Protein AF-A0A1Y2M3L3-F1 (afdb_monomer)

Structure (mmCIF, N/CA/C/O backbone):
data_AF-A0A1Y2M3L3-F1
#
_entry.id   AF-A0A1Y2M3L3-F1
#
loop_
_atom_site.group_PDB
_atom_site.id
_atom_site.type_symbol
_atom_site.label_atom_id
_atom_site.label_alt_id
_atom_site.label_comp_id
_atom_site.label_asym_id
_atom_site.label_entity_id
_atom_site.label_seq_id
_atom_site.pdbx_PDB_ins_code
_atom_site.Cartn_x
_atom_site.Cartn_y
_atom_site.Cartn_z
_atom_site.occupancy
_atom_site.B_iso_or_equiv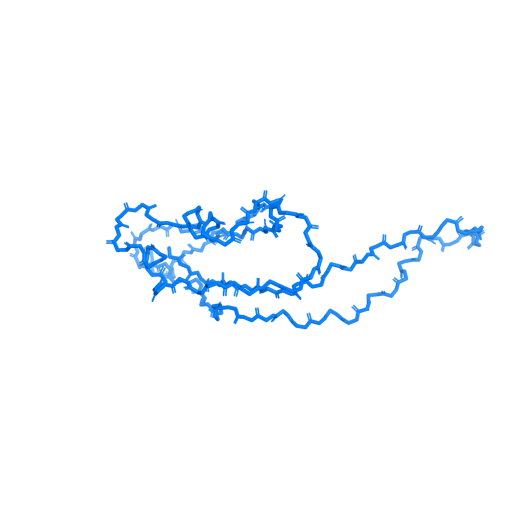
_atom_site.auth_seq_id
_atom_site.auth_comp_id
_atom_site.auth_asym_id
_atom_site.auth_atom_id
_atom_site.pdbx_PDB_model_num
ATOM 1 N N . MET A 1 1 ? -6.443 6.062 1.904 1.00 91.56 1 MET A N 1
ATOM 2 C CA . MET A 1 1 ? -5.242 6.819 2.306 1.00 91.56 1 MET A CA 1
ATOM 3 C C . MET A 1 1 ? -4.029 5.922 2.102 1.00 91.56 1 MET A C 1
ATOM 5 O O . MET A 1 1 ? -4.157 4.731 2.363 1.00 91.56 1 MET A O 1
ATOM 9 N N . CYS A 1 2 ? -2.905 6.464 1.637 1.00 96.38 2 CYS A N 1
ATOM 10 C CA . CYS A 1 2 ? -1.612 5.780 1.620 1.00 96.38 2 CYS A CA 1
ATOM 11 C C . CYS A 1 2 ? -0.984 5.809 3.025 1.00 96.38 2 CYS A C 1
ATOM 13 O O . CYS A 1 2 ? -0.749 6.884 3.587 1.00 96.38 2 CYS A O 1
ATOM 15 N N . HIS A 1 3 ? -0.743 4.630 3.602 1.00 97.31 3 HIS A N 1
ATOM 16 C CA . HIS A 1 3 ? -0.107 4.497 4.914 1.00 97.31 3 HIS A CA 1
ATOM 17 C C . HIS A 1 3 ? 1.402 4.295 4.817 1.00 97.31 3 HIS A C 1
ATOM 19 O O . HIS A 1 3 ? 2.114 4.830 5.658 1.00 97.31 3 HIS A O 1
ATOM 25 N N . TRP A 1 4 ? 1.875 3.564 3.813 1.00 97.44 4 TRP A N 1
ATOM 26 C CA . TRP A 1 4 ? 3.273 3.172 3.677 1.00 97.44 4 TRP A CA 1
ATOM 27 C C . TRP A 1 4 ? 3.527 2.663 2.259 1.00 97.44 4 TRP A C 1
ATOM 29 O O . TRP A 1 4 ? 2.651 1.999 1.697 1.00 97.44 4 TRP A O 1
ATOM 39 N N . ILE A 1 5 ? 4.691 2.985 1.701 1.00 97.12 5 ILE A N 1
ATOM 40 C CA . ILE A 1 5 ? 5.216 2.395 0.467 1.00 97.12 5 ILE A CA 1
ATOM 41 C C . ILE A 1 5 ? 6.703 2.167 0.695 1.00 97.12 5 ILE A C 1
ATOM 43 O O . ILE A 1 5 ? 7.423 3.127 0.966 1.00 97.12 5 ILE A O 1
ATOM 47 N N . ALA A 1 6 ? 7.136 0.922 0.540 1.00 94.88 6 ALA A N 1
ATOM 48 C CA . ALA A 1 6 ? 8.534 0.538 0.612 1.00 94.88 6 ALA A CA 1
ATOM 49 C C . ALA A 1 6 ? 8.938 -0.232 -0.649 1.00 94.88 6 ALA A C 1
ATOM 51 O O . ALA A 1 6 ? 8.111 -0.931 -1.244 1.00 94.88 6 ALA A O 1
ATOM 52 N N . THR A 1 7 ? 10.192 -0.072 -1.050 1.00 93.12 7 THR A N 1
ATOM 53 C CA . THR A 1 7 ? 10.829 -0.732 -2.192 1.00 93.12 7 THR A CA 1
ATOM 54 C C . THR A 1 7 ? 12.064 -1.505 -1.732 1.00 93.12 7 THR A C 1
ATOM 56 O O . THR A 1 7 ? 12.401 -1.497 -0.548 1.00 93.12 7 THR A O 1
ATOM 59 N N . ASP A 1 8 ? 12.685 -2.232 -2.659 1.00 88.19 8 ASP A N 1
ATOM 60 C CA . ASP A 1 8 ? 13.932 -2.973 -2.434 1.00 88.19 8 ASP A CA 1
ATOM 61 C C . ASP A 1 8 ? 13.817 -3.981 -1.276 1.00 88.19 8 ASP A C 1
ATOM 63 O O . ASP A 1 8 ? 14.741 -4.252 -0.510 1.00 88.19 8 ASP A O 1
ATOM 67 N N . VAL A 1 9 ? 12.620 -4.570 -1.166 1.00 85.44 9 VAL A N 1
ATOM 68 C CA . VAL A 1 9 ? 12.309 -5.621 -0.201 1.00 85.44 9 VAL A CA 1
ATOM 69 C C . VAL A 1 9 ? 13.026 -6.898 -0.632 1.00 85.44 9 VAL A C 1
ATOM 71 O O . VAL A 1 9 ? 12.657 -7.522 -1.628 1.00 85.44 9 VAL A O 1
ATOM 74 N N . SER A 1 10 ? 14.034 -7.304 0.139 1.00 75.00 10 SER A N 1
ATOM 75 C CA . SER A 1 10 ? 14.755 -8.551 -0.111 1.00 75.00 10 SER A CA 1
ATOM 76 C C . SER A 1 10 ? 13.843 -9.759 0.113 1.00 75.00 10 SER A C 1
ATOM 78 O O . SER A 1 10 ? 13.220 -9.916 1.168 1.00 75.00 10 SER A O 1
ATOM 80 N N . VAL A 1 11 ? 13.761 -10.631 -0.892 1.00 71.94 11 VAL A N 1
ATOM 81 C CA . VAL A 1 11 ? 13.093 -11.927 -0.777 1.00 71.94 11 VAL A CA 1
ATOM 82 C C . VAL A 1 11 ? 14.161 -12.937 -0.399 1.00 71.94 11 VAL A C 1
ATOM 84 O O . VAL A 1 11 ? 15.013 -13.260 -1.219 1.00 71.94 11 VAL A O 1
ATOM 87 N N . THR A 1 12 ? 14.126 -13.454 0.827 1.00 63.31 12 THR A N 1
ATOM 88 C CA . THR A 1 12 ? 15.061 -14.506 1.237 1.00 63.31 12 THR A CA 1
ATOM 89 C C . THR A 1 12 ? 14.769 -15.765 0.411 1.00 63.31 12 THR A C 1
ATOM 91 O O . THR A 1 12 ? 13.670 -16.325 0.536 1.00 63.31 12 THR A O 1
ATOM 94 N N . PRO A 1 13 ? 15.697 -16.250 -0.436 1.00 55.25 13 PRO A N 1
ATOM 95 C CA . PRO A 1 13 ? 15.496 -17.511 -1.124 1.00 55.25 13 PRO A CA 1
ATOM 96 C C . PRO A 1 13 ? 15.579 -18.627 -0.083 1.00 55.25 13 PRO A C 1
ATOM 98 O O . PRO A 1 13 ? 16.656 -18.984 0.392 1.00 55.25 13 PRO A O 1
ATOM 101 N N . ARG A 1 14 ? 14.430 -19.195 0.298 1.00 54.94 14 ARG A N 1
ATOM 102 C CA . ARG A 1 14 ? 14.409 -20.423 1.099 1.00 54.94 14 ARG A CA 1
ATOM 103 C C . ARG A 1 14 ? 14.937 -21.564 0.239 1.00 54.94 14 ARG A C 1
ATOM 105 O O . ARG A 1 14 ? 14.189 -22.197 -0.503 1.00 54.94 14 ARG A O 1
ATOM 112 N N . THR A 1 15 ? 16.239 -21.801 0.324 1.00 51.28 15 THR A N 1
ATOM 113 C CA . THR A 1 15 ? 16.892 -22.908 -0.369 1.00 51.28 15 THR A CA 1
ATOM 114 C C . THR A 1 15 ? 16.792 -24.142 0.519 1.00 51.28 15 THR A C 1
ATOM 116 O O . THR A 1 15 ? 17.467 -24.243 1.539 1.00 51.28 15 THR A O 1
ATOM 119 N N . PHE A 1 16 ? 15.925 -25.087 0.158 1.00 54.56 16 PHE A N 1
ATOM 120 C CA . PHE A 1 16 ? 15.883 -26.397 0.806 1.00 54.56 16 PHE A CA 1
ATOM 121 C C . PHE A 1 16 ? 16.924 -27.299 0.131 1.00 54.56 16 PHE A C 1
ATOM 123 O O . PHE A 1 16 ? 16.736 -27.717 -1.009 1.00 54.56 16 PHE A O 1
ATOM 130 N N . SER A 1 17 ? 18.042 -27.574 0.806 1.00 46.72 17 SER A N 1
ATOM 131 C CA . SER A 1 17 ? 19.064 -28.492 0.292 1.00 46.72 17 SER A CA 1
ATOM 132 C C . SER A 1 17 ? 18.711 -29.935 0.662 1.00 46.72 17 SER A C 1
ATOM 134 O O . SER A 1 17 ? 18.558 -30.256 1.838 1.00 46.72 17 SER A O 1
ATOM 136 N N . ILE A 1 18 ? 18.579 -30.809 -0.339 1.00 48.94 18 ILE A N 1
ATOM 137 C CA . ILE A 1 18 ? 18.251 -32.240 -0.178 1.00 48.94 18 ILE A CA 1
ATOM 138 C C . ILE A 1 18 ? 19.530 -33.102 -0.143 1.00 48.94 18 ILE A C 1
ATOM 140 O O . ILE A 1 18 ? 19.575 -34.195 -0.708 1.00 48.94 18 ILE A O 1
ATOM 144 N N . LEU A 1 19 ? 20.615 -32.600 0.454 1.00 50.09 19 LEU A N 1
ATOM 145 C CA . LEU A 1 19 ? 21.824 -33.410 0.647 1.00 50.09 19 LEU A CA 1
ATOM 146 C C . LEU A 1 19 ? 21.535 -34.590 1.603 1.00 50.09 19 LEU A C 1
ATOM 148 O O . LEU A 1 19 ? 20.607 -34.499 2.410 1.00 50.09 19 LEU A O 1
ATOM 152 N N . PRO A 1 20 ? 22.285 -35.710 1.516 1.00 47.03 20 PRO A N 1
ATOM 153 C CA . PRO A 1 20 ? 21.960 -36.940 2.235 1.00 47.03 20 PRO A CA 1
ATOM 154 C C . PRO A 1 20 ? 21.896 -36.701 3.750 1.00 47.03 20 PRO A C 1
ATOM 156 O O . PRO A 1 20 ? 22.877 -36.296 4.369 1.00 47.03 20 PRO A O 1
ATOM 159 N N . LEU A 1 21 ? 20.714 -36.942 4.316 1.00 48.47 21 LEU A N 1
ATOM 160 C CA . LEU A 1 21 ? 20.350 -36.769 5.723 1.00 48.47 21 LEU A CA 1
ATOM 161 C C . LEU A 1 21 ? 21.281 -37.536 6.684 1.00 48.47 21 LEU A C 1
ATOM 163 O O . LEU A 1 21 ? 21.368 -38.759 6.573 1.00 48.47 21 LEU A O 1
ATOM 167 N N . PRO A 1 22 ? 21.836 -36.898 7.730 1.00 47.12 22 PRO A N 1
ATOM 168 C CA . PRO A 1 22 ? 22.109 -37.572 8.990 1.00 47.12 22 PRO A CA 1
ATOM 169 C C . PRO A 1 22 ? 20.893 -37.411 9.916 1.00 47.12 22 PRO A C 1
ATOM 171 O O . PRO A 1 22 ? 20.832 -36.438 10.648 1.00 47.12 22 PRO A O 1
ATOM 174 N N . GLU A 1 23 ? 19.923 -38.333 9.841 1.00 55.47 23 GLU A N 1
ATOM 175 C CA . GLU A 1 23 ? 18.846 -38.704 10.806 1.00 55.47 23 GLU A CA 1
ATOM 176 C C . GLU A 1 23 ? 18.025 -37.616 11.569 1.00 55.47 23 GLU A C 1
ATOM 178 O O . GLU A 1 23 ? 17.009 -37.937 12.176 1.00 55.47 23 GLU A O 1
ATOM 183 N N . HIS A 1 24 ? 18.352 -36.325 11.512 1.00 50.50 24 HIS A N 1
ATOM 184 C CA . HIS A 1 24 ? 17.788 -35.287 12.374 1.00 50.50 24 HIS A CA 1
ATOM 185 C C . HIS A 1 24 ? 17.469 -34.012 11.585 1.00 50.50 24 HIS A C 1
ATOM 187 O O . HIS A 1 24 ? 18.227 -33.048 11.591 1.00 50.50 24 HIS A O 1
ATOM 193 N N . GLY A 1 25 ? 16.285 -34.008 10.969 1.00 52.94 25 GLY A N 1
ATOM 194 C CA . GLY A 1 25 ? 15.521 -32.791 10.683 1.00 52.94 25 GLY A CA 1
ATOM 195 C C . GLY A 1 25 ? 15.975 -31.930 9.498 1.00 52.94 25 GLY A C 1
ATOM 196 O O . GLY A 1 25 ? 17.136 -31.882 9.107 1.00 52.94 25 GLY A O 1
ATOM 197 N N . LEU A 1 26 ? 15.002 -31.219 8.924 1.00 50.56 26 LEU A N 1
ATOM 198 C CA . LEU A 1 26 ? 15.237 -30.135 7.973 1.00 50.56 26 LEU A CA 1
ATOM 199 C C . LEU A 1 26 ? 15.997 -29.012 8.691 1.00 50.56 26 LEU A C 1
ATOM 201 O O . LEU A 1 26 ? 15.470 -28.421 9.633 1.00 50.56 26 LEU A O 1
ATOM 205 N N . VAL A 1 27 ? 17.216 -28.712 8.251 1.00 51.09 27 VAL A N 1
ATOM 206 C CA . VAL A 1 27 ? 17.980 -27.560 8.746 1.00 51.09 27 VAL A CA 1
ATOM 207 C C . VAL A 1 27 ? 17.640 -26.362 7.858 1.00 51.09 27 VAL A C 1
ATOM 209 O O . VAL A 1 27 ? 18.049 -26.326 6.698 1.00 51.09 27 VAL A O 1
ATOM 212 N N . GLU A 1 28 ? 16.879 -25.388 8.375 1.00 54.28 28 GLU A N 1
ATOM 213 C CA . GLU A 1 28 ? 16.783 -24.063 7.743 1.00 54.28 28 GLU A CA 1
ATOM 214 C C . GLU A 1 28 ? 18.188 -23.440 7.758 1.00 54.28 28 GLU A C 1
ATOM 216 O O . GLU A 1 28 ? 18.708 -23.070 8.812 1.00 54.28 28 GLU A O 1
ATOM 221 N N . GLN A 1 29 ? 18.843 -23.372 6.597 1.00 49.34 29 GLN A N 1
ATOM 222 C CA . GLN A 1 29 ? 20.102 -22.647 6.473 1.00 49.34 29 GLN A CA 1
ATOM 223 C C . GLN A 1 29 ? 19.814 -21.144 6.462 1.00 49.34 29 GLN A C 1
ATOM 225 O O . GLN A 1 29 ? 19.184 -20.648 5.536 1.00 49.34 29 GLN A O 1
ATOM 230 N N . GLY A 1 30 ? 20.276 -20.474 7.524 1.00 48.84 30 GLY A N 1
ATOM 231 C CA . GLY A 1 30 ? 20.645 -19.057 7.600 1.00 48.84 30 GLY A CA 1
ATOM 232 C C . GLY A 1 30 ? 19.715 -18.054 6.920 1.00 48.84 30 GLY A C 1
ATOM 233 O O . GLY A 1 30 ? 19.806 -17.827 5.719 1.00 48.84 30 GLY A O 1
ATOM 234 N N . VAL A 1 31 ? 18.902 -17.364 7.720 1.00 52.41 31 VAL A N 1
ATOM 235 C CA . VAL A 1 31 ? 18.317 -16.073 7.341 1.00 52.41 31 VAL A CA 1
ATOM 236 C C . VAL A 1 31 ? 19.479 -15.102 7.120 1.00 52.41 31 VAL A C 1
ATOM 238 O O . VAL A 1 31 ? 20.095 -14.665 8.091 1.00 52.41 31 VAL A O 1
ATOM 241 N N . GLU A 1 32 ? 19.824 -14.805 5.865 1.00 54.25 32 GLU A N 1
ATOM 242 C CA . GLU A 1 32 ? 20.663 -13.640 5.571 1.00 54.25 32 GLU A CA 1
ATOM 243 C C . GLU A 1 32 ? 19.963 -12.400 6.137 1.00 54.25 32 GLU A C 1
ATOM 245 O O . GLU A 1 32 ? 18.737 -12.288 6.032 1.00 54.25 32 GLU A O 1
ATOM 250 N N . GLU A 1 33 ? 20.719 -11.515 6.799 1.00 55.94 33 GLU A N 1
ATOM 251 C CA . GLU A 1 33 ? 20.168 -10.287 7.371 1.00 55.94 33 GLU A CA 1
ATOM 252 C C . GLU A 1 33 ? 19.366 -9.555 6.296 1.00 55.94 33 GLU A C 1
ATOM 254 O O . GLU A 1 33 ? 19.905 -9.131 5.274 1.00 55.94 33 GLU A O 1
ATOM 259 N N . ALA A 1 34 ? 18.052 -9.459 6.509 1.00 57.44 34 ALA A N 1
ATOM 260 C CA . ALA A 1 34 ? 17.180 -8.747 5.599 1.00 57.44 34 ALA A CA 1
ATOM 261 C C . ALA A 1 34 ? 17.654 -7.292 5.548 1.00 57.44 34 ALA A C 1
ATOM 263 O O . ALA A 1 34 ? 17.621 -6.592 6.563 1.00 57.44 34 ALA A O 1
ATOM 264 N N . SER A 1 35 ? 18.109 -6.843 4.378 1.00 67.50 35 SER A N 1
ATOM 265 C CA . SER A 1 35 ? 18.343 -5.425 4.142 1.00 67.50 35 SER A CA 1
ATOM 266 C C . SER A 1 35 ? 17.058 -4.666 4.467 1.00 67.50 35 SER A C 1
ATOM 268 O O . SER A 1 35 ? 15.959 -5.096 4.098 1.00 67.50 35 SER A O 1
ATOM 270 N N . ASN A 1 36 ? 17.185 -3.557 5.198 1.00 80.12 36 ASN A N 1
ATOM 271 C CA . ASN A 1 36 ? 16.034 -2.701 5.459 1.00 80.12 36 ASN A CA 1
ATOM 272 C C . ASN A 1 36 ? 15.499 -2.190 4.116 1.00 80.12 36 ASN A C 1
ATOM 274 O O . ASN A 1 36 ? 16.303 -1.763 3.288 1.00 80.12 36 ASN A O 1
ATOM 278 N N . PRO A 1 37 ? 14.180 -2.252 3.885 1.00 87.31 37 PRO A N 1
ATOM 279 C CA . PRO A 1 37 ? 13.609 -1.743 2.655 1.00 87.31 37 PRO A CA 1
ATOM 280 C C . PRO A 1 37 ?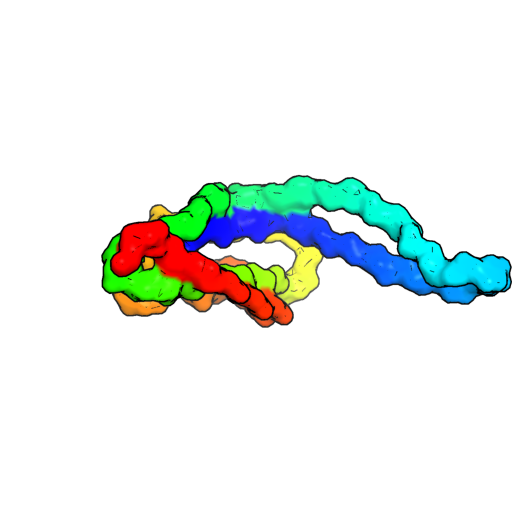 13.640 -0.212 2.647 1.00 87.31 37 PRO A C 1
ATOM 282 O O . PRO A 1 37 ? 13.568 0.426 3.703 1.00 87.31 37 PRO A O 1
ATOM 285 N N 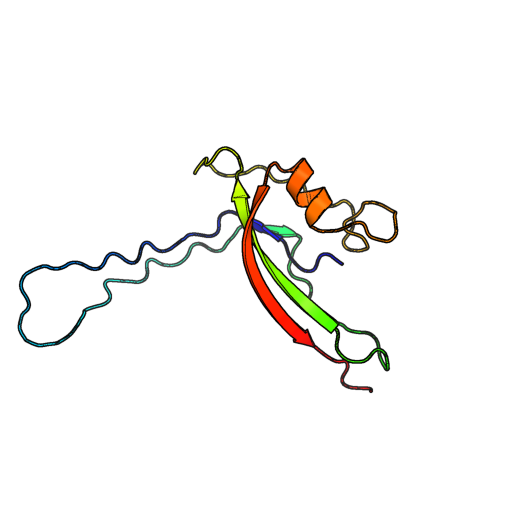. ASP A 1 38 ? 13.698 0.367 1.453 1.00 91.38 38 ASP A N 1
ATOM 286 C CA . ASP A 1 38 ? 13.733 1.814 1.270 1.00 91.38 38 ASP A CA 1
ATOM 287 C C . ASP A 1 38 ? 12.315 2.392 1.224 1.00 91.38 38 ASP A C 1
ATOM 289 O O . ASP A 1 38 ? 11.454 1.951 0.457 1.00 91.38 38 ASP A O 1
ATOM 293 N N . ASP A 1 39 ? 12.055 3.410 2.043 1.00 94.44 39 ASP A N 1
ATOM 294 C CA . ASP A 1 39 ? 10.746 4.053 2.113 1.00 94.44 39 ASP A CA 1
ATOM 295 C C . ASP A 1 39 ? 10.558 5.068 0.972 1.00 94.44 39 ASP A C 1
ATOM 297 O O . ASP A 1 39 ? 11.155 6.143 0.955 1.00 94.44 39 ASP A O 1
ATOM 301 N N . VAL A 1 40 ? 9.624 4.781 0.060 1.00 95.75 40 VAL A N 1
ATOM 302 C CA . VAL A 1 40 ? 9.092 5.770 -0.900 1.00 95.75 40 VAL A CA 1
ATOM 303 C C . VAL A 1 40 ? 8.085 6.689 -0.201 1.00 95.75 40 VAL A C 1
ATOM 305 O O . VAL A 1 40 ? 7.975 7.878 -0.501 1.00 95.75 40 VAL A O 1
ATOM 308 N N . VAL A 1 41 ? 7.324 6.132 0.745 1.00 96.56 41 VAL A N 1
ATOM 309 C CA . VAL A 1 41 ? 6.433 6.870 1.642 1.00 96.56 41 VAL A CA 1
ATOM 310 C C . VAL A 1 41 ? 6.560 6.277 3.036 1.00 96.56 41 VAL A C 1
ATOM 312 O O . VAL A 1 41 ? 6.088 5.165 3.264 1.00 96.56 41 VAL A O 1
ATOM 315 N N . GLU A 1 42 ? 7.094 7.062 3.972 1.00 96.50 42 GLU A N 1
ATOM 316 C CA . GLU A 1 42 ? 7.294 6.663 5.371 1.00 96.50 42 GLU A CA 1
ATOM 317 C C . GLU A 1 42 ? 6.017 6.091 6.009 1.00 96.50 42 GLU A C 1
ATOM 319 O O . GLU A 1 42 ? 4.892 6.564 5.759 1.00 96.50 42 GLU A O 1
ATOM 324 N N . TYR A 1 43 ? 6.179 5.085 6.866 1.00 96.50 43 TYR A N 1
ATOM 325 C CA . TYR A 1 43 ? 5.065 4.450 7.557 1.00 96.50 43 TYR A CA 1
ATOM 326 C C . TYR A 1 43 ? 4.289 5.431 8.449 1.00 96.50 43 TYR A C 1
ATOM 328 O O . TYR A 1 43 ? 4.815 6.066 9.360 1.00 96.50 43 TYR A O 1
ATOM 336 N N . LYS A 1 44 ? 2.973 5.495 8.234 1.00 96.88 44 LYS A N 1
ATOM 337 C CA . LYS A 1 44 ? 2.025 6.202 9.096 1.00 96.88 44 LYS A CA 1
ATOM 338 C C . LYS A 1 44 ? 1.114 5.194 9.801 1.00 96.88 44 LYS A C 1
ATOM 340 O O . LYS A 1 44 ? 0.359 4.494 9.117 1.00 96.88 44 LYS A O 1
ATOM 345 N N . PRO A 1 45 ? 1.083 5.159 11.145 1.00 95.56 45 PRO A N 1
ATOM 346 C CA . PRO A 1 45 ? 0.320 4.160 11.881 1.00 95.56 45 PRO A CA 1
ATOM 347 C C . PRO A 1 45 ? -1.202 4.279 11.671 1.00 95.56 45 PRO A C 1
ATOM 349 O O . PRO A 1 45 ? -1.714 5.360 11.350 1.00 95.56 45 PRO A O 1
ATOM 352 N N . PRO A 1 46 ? -1.954 3.182 11.890 1.00 96.06 46 PRO A N 1
ATOM 353 C CA . PRO A 1 46 ? -3.408 3.189 11.918 1.00 96.06 46 PRO A CA 1
ATOM 354 C C . PRO A 1 46 ? -3.991 4.249 12.852 1.00 96.06 46 PRO A C 1
ATOM 356 O O . PRO A 1 46 ? -3.696 4.285 14.044 1.00 96.06 46 PRO A O 1
ATOM 359 N N . GLY A 1 47 ? -4.884 5.079 12.316 1.00 94.62 47 GLY A N 1
ATOM 360 C CA . GLY A 1 47 ? -5.536 6.165 13.049 1.00 94.62 47 GLY A CA 1
ATOM 361 C C . GLY A 1 47 ? -6.996 6.336 12.641 1.00 94.62 47 GLY A C 1
ATOM 362 O O . GLY A 1 47 ? -7.357 7.404 12.150 1.00 94.62 47 GLY A O 1
ATOM 363 N N . PRO A 1 48 ? -7.846 5.297 12.779 1.00 95.19 48 PRO A N 1
ATOM 364 C CA . PRO A 1 48 ? -9.255 5.414 12.420 1.00 95.19 48 PRO A CA 1
ATOM 365 C C . PRO A 1 48 ? -9.942 6.491 13.287 1.00 95.19 48 PRO A C 1
ATOM 367 O O . PRO A 1 48 ? -9.678 6.552 14.497 1.00 95.19 48 PRO A O 1
ATOM 370 N N . PRO A 1 49 ? -10.826 7.332 12.721 1.00 93.94 49 PRO A N 1
ATOM 371 C CA . PRO A 1 49 ? -11.550 8.335 13.498 1.00 93.94 49 PRO A CA 1
ATOM 372 C C . PRO A 1 49 ? -12.476 7.718 14.573 1.00 93.94 49 PRO A C 1
ATOM 374 O O . PRO A 1 49 ? -12.858 6.548 14.488 1.00 93.94 49 PRO A O 1
ATOM 377 N N . PRO A 1 50 ? -12.848 8.470 15.626 1.00 95.75 50 PRO A N 1
ATOM 378 C CA . PRO A 1 50 ? -13.826 8.008 16.611 1.00 95.75 50 PRO A CA 1
ATOM 379 C C . PRO A 1 50 ? -15.190 7.719 15.972 1.00 95.75 50 PRO A C 1
ATOM 381 O O . PRO A 1 50 ? -15.602 8.420 15.051 1.00 95.75 50 PRO A O 1
ATOM 384 N N . LYS A 1 51 ? -15.913 6.722 16.497 1.00 94.50 51 LYS A N 1
ATOM 385 C CA . LYS A 1 51 ? -17.285 6.361 16.078 1.00 94.50 51 LYS A CA 1
ATOM 386 C C . LYS A 1 51 ? -17.466 5.977 14.595 1.00 94.50 51 LYS A C 1
ATOM 388 O O . LYS A 1 51 ? -18.594 5.915 14.123 1.00 94.50 51 LYS A O 1
ATOM 393 N N . THR A 1 52 ? -16.394 5.663 13.861 1.00 94.88 52 THR A N 1
ATOM 394 C CA . THR A 1 52 ? -16.475 5.174 12.465 1.00 94.88 52 THR A CA 1
ATOM 395 C C . THR A 1 52 ? -16.385 3.651 12.332 1.00 94.88 52 THR A C 1
ATOM 397 O O . THR A 1 52 ? -16.394 3.119 11.224 1.00 94.88 52 THR A O 1
ATOM 400 N N . GLY A 1 53 ? -16.299 2.917 13.447 1.00 95.06 53 GLY A N 1
ATOM 401 C CA . GLY A 1 53 ? -16.135 1.466 13.426 1.00 95.06 53 GLY A CA 1
ATOM 402 C C . GLY A 1 53 ? -14.715 1.015 13.065 1.00 95.06 53 GLY A C 1
ATOM 403 O O . GLY A 1 53 ? -13.725 1.691 13.354 1.00 95.06 53 GLY A O 1
ATOM 404 N N . LYS A 1 54 ? -14.608 -0.191 12.496 1.00 96.06 54 LYS A N 1
ATOM 405 C CA . LYS A 1 54 ? -13.329 -0.795 12.096 1.00 96.06 54 LYS A CA 1
ATOM 406 C C . LYS A 1 54 ? -12.924 -0.303 10.706 1.00 96.06 54 LYS A C 1
ATOM 408 O O . LYS A 1 54 ? -13.724 -0.340 9.779 1.00 96.06 54 LYS A O 1
ATOM 413 N N . HIS A 1 55 ? -11.663 0.080 10.549 1.00 96.56 55 HIS A N 1
ATOM 414 C CA . HIS A 1 55 ? -11.058 0.407 9.260 1.00 96.56 55 HIS A CA 1
ATOM 415 C C . HIS A 1 55 ? -10.122 -0.726 8.831 1.00 96.56 55 HIS A C 1
ATOM 417 O O . HIS A 1 55 ? -9.435 -1.309 9.672 1.00 96.56 55 HIS A O 1
ATOM 423 N N . ARG A 1 56 ? -10.104 -1.033 7.530 1.00 97.12 56 ARG A N 1
ATOM 424 C CA . ARG A 1 56 ? -9.202 -2.027 6.929 1.00 97.12 56 ARG A CA 1
ATOM 425 C C . ARG A 1 56 ? -7.884 -1.364 6.546 1.00 97.12 56 ARG A C 1
ATOM 427 O O . ARG A 1 56 ? -7.900 -0.335 5.877 1.00 97.12 56 ARG A O 1
ATOM 434 N N . TYR A 1 57 ? -6.781 -1.990 6.925 1.00 97.19 57 TYR A N 1
ATOM 435 C CA . TYR A 1 57 ? -5.424 -1.625 6.539 1.00 97.19 57 TYR A CA 1
ATOM 436 C C . TYR A 1 57 ? -4.891 -2.757 5.680 1.00 97.19 57 TYR A C 1
ATOM 438 O O . TYR A 1 57 ? -4.681 -3.859 6.180 1.00 97.19 57 TYR A O 1
ATOM 446 N N . VAL A 1 58 ? -4.798 -2.501 4.379 1.00 97.50 58 VAL A N 1
ATOM 447 C CA . VAL A 1 58 ? -4.487 -3.513 3.370 1.00 97.50 58 VAL A CA 1
ATOM 448 C C . VAL A 1 58 ? -3.004 -3.424 3.035 1.00 97.50 58 VAL A C 1
ATOM 450 O O . VAL A 1 58 ? -2.516 -2.348 2.700 1.00 97.50 58 VAL A O 1
ATOM 453 N N . PHE A 1 59 ? -2.322 -4.557 3.119 1.00 97.00 59 PHE A N 1
ATOM 454 C CA . PHE A 1 59 ? -0.966 -4.761 2.634 1.00 97.00 59 PHE A CA 1
ATOM 455 C C . PHE A 1 59 ? -1.052 -5.374 1.241 1.00 97.00 59 PHE A C 1
ATOM 457 O O . PHE A 1 59 ? -1.750 -6.370 1.045 1.00 97.00 59 PHE A O 1
ATOM 464 N N . LEU A 1 60 ? -0.367 -4.766 0.281 1.00 97.25 60 LEU A N 1
ATOM 465 C CA . LEU A 1 60 ? -0.286 -5.234 -1.097 1.00 97.25 60 LEU A CA 1
ATOM 466 C C . LEU A 1 60 ? 1.186 -5.384 -1.450 1.00 97.25 60 LEU A C 1
ATOM 468 O O . LEU A 1 60 ? 1.976 -4.490 -1.156 1.00 97.25 60 LEU A O 1
ATOM 472 N N . VAL A 1 61 ? 1.529 -6.503 -2.076 1.00 96.00 61 VAL A N 1
ATOM 473 C CA . VAL A 1 61 ? 2.862 -6.735 -2.633 1.00 96.00 61 VAL A CA 1
ATOM 474 C C . VAL A 1 61 ? 2.751 -6.625 -4.140 1.00 96.00 61 VAL A C 1
ATOM 476 O O . VAL A 1 61 ? 1.823 -7.181 -4.735 1.00 96.00 61 VAL A O 1
ATOM 479 N N . PHE A 1 62 ? 3.692 -5.913 -4.743 1.00 95.88 62 PHE A N 1
ATOM 480 C CA . PHE A 1 62 ? 3.752 -5.685 -6.177 1.00 95.88 62 PHE A CA 1
ATOM 481 C C . PHE A 1 62 ? 5.038 -6.261 -6.755 1.00 95.88 62 PHE A C 1
ATOM 483 O O . PHE A 1 62 ? 6.070 -6.264 -6.092 1.00 95.88 62 PHE A O 1
ATOM 490 N N . ALA A 1 63 ? 4.961 -6.711 -8.002 1.00 94.50 63 ALA A N 1
ATOM 491 C CA . ALA A 1 63 ? 6.116 -6.985 -8.840 1.00 94.50 63 ALA A CA 1
ATOM 492 C C . ALA A 1 63 ? 6.108 -6.026 -10.042 1.00 94.50 63 ALA A C 1
ATOM 494 O O . ALA A 1 63 ? 5.022 -5.623 -10.487 1.00 94.50 63 ALA A O 1
ATOM 495 N N . PRO A 1 64 ? 7.277 -5.654 -10.585 1.00 94.94 64 PRO A N 1
ATOM 496 C CA . PRO A 1 64 ? 7.332 -4.876 -11.813 1.00 94.94 64 PRO A CA 1
ATOM 497 C C . PRO A 1 64 ? 6.741 -5.668 -12.983 1.00 94.94 64 PRO A C 1
ATOM 499 O O . PRO A 1 64 ? 7.008 -6.856 -13.164 1.00 94.94 64 PRO A O 1
ATOM 502 N N . ARG A 1 65 ? 5.923 -5.004 -13.803 1.00 94.75 65 ARG A N 1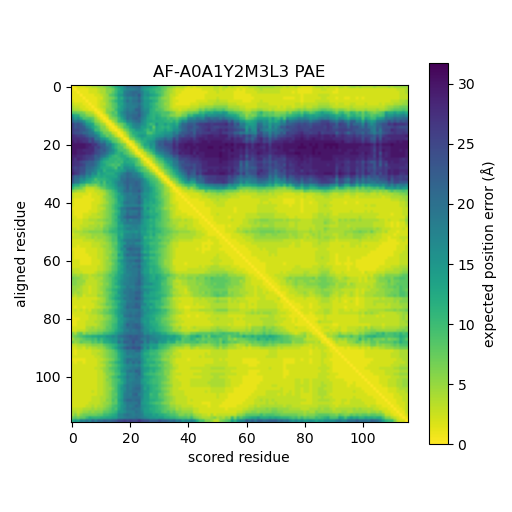
ATOM 503 C CA . ARG A 1 65 ? 5.197 -5.613 -14.930 1.00 94.75 65 ARG A CA 1
ATOM 504 C C . ARG A 1 65 ? 6.126 -6.228 -15.971 1.00 94.75 65 ARG A C 1
ATOM 506 O O . ARG A 1 65 ? 5.758 -7.216 -16.598 1.00 94.75 65 ARG A O 1
ATOM 513 N N . ASN A 1 66 ? 7.305 -5.641 -16.158 1.00 93.12 66 ASN A N 1
ATOM 514 C CA . ASN A 1 66 ? 8.328 -6.128 -17.083 1.00 93.12 66 ASN A CA 1
ATOM 515 C C . ASN A 1 66 ? 9.167 -7.289 -16.509 1.00 93.12 66 ASN A C 1
ATOM 517 O O . ASN A 1 66 ? 10.023 -7.812 -17.216 1.00 93.12 66 ASN A O 1
ATOM 521 N N . GLY A 1 67 ? 8.931 -7.696 -15.255 1.00 90.12 67 GLY A N 1
ATOM 522 C CA . GLY A 1 67 ? 9.646 -8.791 -14.599 1.00 90.12 67 GLY A CA 1
ATOM 523 C C . GLY A 1 67 ? 11.105 -8.489 -14.246 1.00 90.12 67 GLY A C 1
ATOM 524 O O . GLY A 1 67 ? 11.845 -9.427 -13.964 1.00 90.12 67 GLY A O 1
ATOM 525 N N . THR A 1 68 ? 11.532 -7.221 -14.278 1.00 89.50 68 THR A N 1
ATOM 526 C CA . THR A 1 68 ? 12.902 -6.845 -13.905 1.00 89.50 68 THR A CA 1
ATOM 527 C C . THR A 1 68 ? 13.205 -7.162 -12.440 1.00 89.50 68 THR A C 1
ATOM 529 O O . THR A 1 68 ? 12.322 -7.112 -11.582 1.00 89.50 68 THR A O 1
ATOM 532 N N . THR A 1 69 ? 14.471 -7.457 -12.160 1.00 85.56 69 THR A N 1
ATOM 533 C CA . THR A 1 69 ? 15.024 -7.590 -10.803 1.00 85.56 69 THR A CA 1
ATOM 534 C C . THR A 1 69 ? 15.874 -6.387 -10.400 1.00 85.56 69 THR A C 1
ATOM 536 O O . THR A 1 69 ? 16.384 -6.353 -9.286 1.00 85.56 69 THR A O 1
ATOM 539 N N . GLU A 1 70 ? 16.056 -5.425 -11.306 1.00 86.94 70 GLU A N 1
ATOM 540 C CA . GLU A 1 70 ? 16.760 -4.173 -11.027 1.00 86.94 70 GLU A CA 1
ATOM 541 C C . GLU A 1 70 ? 15.933 -3.273 -10.100 1.00 86.94 70 GLU A C 1
ATOM 543 O O . GLU A 1 70 ? 14.698 -3.325 -10.103 1.00 86.94 70 GLU A O 1
ATOM 548 N N . ALA A 1 71 ? 16.620 -2.414 -9.344 1.00 86.38 71 ALA A N 1
ATOM 549 C CA . ALA A 1 71 ? 15.980 -1.455 -8.448 1.00 86.38 71 ALA A CA 1
ATOM 550 C C . ALA A 1 71 ? 15.009 -0.534 -9.211 1.00 86.38 71 ALA A C 1
ATOM 552 O O . ALA A 1 71 ? 15.304 -0.044 -10.307 1.00 86.38 71 ALA A O 1
ATOM 553 N N . LEU A 1 72 ? 13.834 -0.291 -8.625 1.00 88.62 72 LEU A N 1
ATOM 554 C CA . LEU A 1 72 ? 12.771 0.496 -9.249 1.00 88.62 72 LEU A CA 1
ATOM 555 C C . LEU A 1 72 ? 12.797 1.948 -8.766 1.00 88.62 72 LEU A C 1
ATOM 557 O O . LEU A 1 72 ? 12.754 2.229 -7.571 1.00 88.62 72 LEU A O 1
ATOM 561 N N . HIS A 1 73 ? 12.749 2.894 -9.702 1.00 90.19 73 HIS A N 1
ATOM 562 C CA . HIS A 1 73 ? 12.607 4.319 -9.392 1.00 90.19 73 HIS A CA 1
ATOM 563 C C . HIS A 1 73 ? 11.130 4.718 -9.306 1.00 90.19 73 HIS A C 1
ATOM 565 O O . HIS A 1 73 ? 10.573 5.325 -10.222 1.00 90.19 73 HIS A O 1
ATOM 571 N N . LEU A 1 74 ? 10.483 4.340 -8.204 1.00 94.50 74 LEU A N 1
ATOM 572 C CA . LEU A 1 74 ? 9.058 4.583 -7.992 1.00 94.50 74 LEU A CA 1
ATOM 573 C C . LEU A 1 74 ? 8.764 6.053 -7.668 1.00 94.50 74 LEU A C 1
ATOM 575 O O . LEU A 1 74 ? 9.460 6.705 -6.891 1.00 94.50 74 LEU A O 1
ATOM 579 N N . SER A 1 75 ? 7.662 6.560 -8.212 1.00 94.62 75 SER A N 1
ATOM 580 C CA . SER A 1 75 ? 7.122 7.871 -7.855 1.00 94.62 75 SER A CA 1
ATOM 581 C C . SER A 1 75 ? 6.325 7.805 -6.552 1.00 94.62 75 SER A C 1
ATOM 583 O O . SER A 1 75 ? 5.497 6.914 -6.351 1.00 94.62 75 SER A O 1
ATOM 585 N N . ALA A 1 76 ? 6.510 8.783 -5.666 1.00 95.06 76 ALA A N 1
ATOM 586 C CA . ALA A 1 76 ? 5.634 8.941 -4.511 1.00 95.06 76 ALA A CA 1
ATOM 587 C C . ALA A 1 76 ? 4.285 9.564 -4.932 1.00 95.06 76 ALA A C 1
ATOM 589 O O . ALA A 1 76 ? 4.256 10.477 -5.765 1.00 95.06 76 ALA A O 1
ATOM 590 N N . PRO A 1 77 ? 3.148 9.129 -4.356 1.00 95.12 77 PRO A N 1
ATOM 591 C CA . PRO A 1 77 ? 1.884 9.836 -4.526 1.00 95.12 77 PRO A CA 1
ATOM 592 C C . PRO A 1 77 ? 1.993 11.261 -3.966 1.00 95.12 77 PRO A C 1
ATOM 594 O O . PRO A 1 77 ? 2.612 11.480 -2.926 1.00 95.12 77 PRO A O 1
ATOM 597 N N . LYS A 1 78 ? 1.340 12.231 -4.621 1.00 92.50 78 LYS A N 1
ATOM 598 C CA . LYS A 1 78 ? 1.406 13.658 -4.232 1.00 92.50 78 LYS A CA 1
ATOM 599 C C . LYS A 1 78 ? 0.921 13.926 -2.804 1.00 92.50 78 LYS A C 1
ATOM 601 O O . LYS A 1 78 ? 1.377 14.866 -2.166 1.00 92.50 78 LYS A O 1
ATOM 606 N N . ASP A 1 79 ? -0.026 13.120 -2.328 1.00 93.69 79 ASP A N 1
ATOM 607 C CA . ASP A 1 79 ? -0.541 13.159 -0.962 1.00 93.69 79 ASP A CA 1
ATOM 608 C C . ASP A 1 79 ? -1.012 11.755 -0.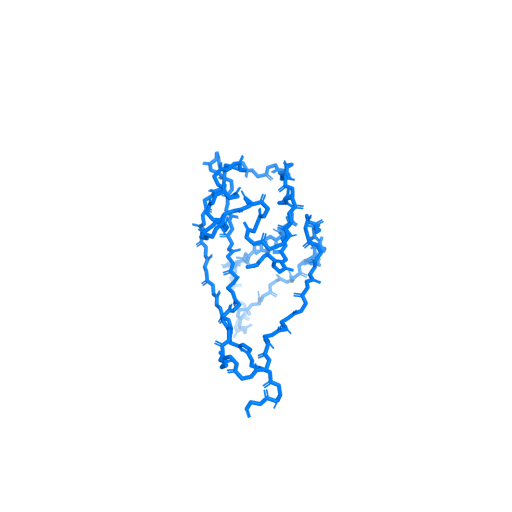542 1.00 93.69 79 ASP A C 1
ATOM 610 O O . ASP A 1 79 ? -1.345 10.895 -1.361 1.00 93.69 79 ASP A O 1
ATOM 614 N N . ARG A 1 80 ? -1.080 11.510 0.764 1.00 94.38 80 ARG A N 1
ATOM 615 C CA . ARG A 1 80 ? -1.614 10.277 1.341 1.00 94.38 80 ARG A CA 1
ATOM 616 C C . ARG A 1 80 ? -3.120 10.181 1.151 1.00 94.38 80 ARG A C 1
ATOM 618 O O . ARG A 1 80 ? -3.650 9.081 0.955 1.00 94.38 80 ARG A O 1
ATOM 625 N N . GLN A 1 81 ? -3.840 11.295 1.254 1.00 93.19 81 GLN A N 1
ATOM 626 C CA . GLN A 1 81 ? -5.284 11.296 1.062 1.00 93.19 81 GLN A CA 1
ATOM 627 C C . GLN A 1 81 ? -5.601 11.089 -0.424 1.00 93.19 81 GLN A C 1
ATOM 629 O O . GLN A 1 81 ? -5.001 11.713 -1.291 1.00 93.19 81 GLN A O 1
ATOM 634 N N . HIS A 1 82 ? -6.498 10.141 -0.721 1.00 93.75 82 HIS A N 1
ATOM 635 C CA . HIS A 1 82 ? -6.836 9.744 -2.100 1.00 93.75 82 HIS A CA 1
ATOM 636 C C . HIS A 1 82 ? -5.621 9.428 -2.999 1.00 93.75 82 HIS A C 1
ATOM 638 O O . HIS A 1 82 ? -5.717 9.535 -4.218 1.00 93.75 82 HIS A O 1
ATOM 644 N N . TRP A 1 83 ? -4.475 9.061 -2.404 1.00 94.94 83 TRP A N 1
ATOM 645 C CA . TRP A 1 83 ? -3.222 8.810 -3.130 1.00 94.94 83 TRP A CA 1
ATOM 646 C C . TRP A 1 83 ? -2.777 9.990 -4.021 1.00 94.94 83 TRP A C 1
ATOM 648 O O . TRP A 1 83 ? -2.093 9.800 -5.021 1.00 94.94 83 TRP A O 1
ATOM 658 N N . GLY A 1 84 ? -3.170 11.224 -3.675 1.00 91.88 84 GLY A N 1
ATOM 659 C CA . GLY A 1 84 ? -2.769 12.431 -4.401 1.00 91.88 84 GLY A CA 1
ATOM 660 C C . GLY A 1 84 ? -3.488 12.656 -5.736 1.00 91.88 84 GLY A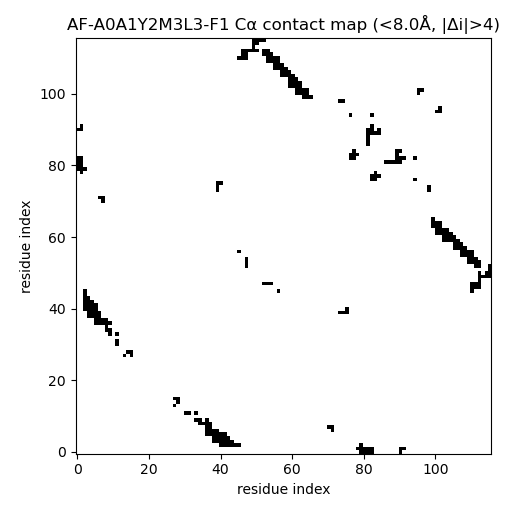 C 1
ATOM 661 O O . GLY A 1 84 ? -3.108 13.560 -6.475 1.00 91.88 84 GLY A O 1
ATOM 662 N N . THR A 1 85 ? -4.521 11.866 -6.041 1.00 89.50 85 THR A N 1
ATOM 663 C CA . THR A 1 85 ? -5.331 11.997 -7.270 1.00 89.50 85 THR A CA 1
ATOM 664 C C . THR A 1 85 ? -6.269 13.207 -7.249 1.00 89.50 85 THR A C 1
ATOM 666 O O . THR A 1 85 ? -6.674 13.689 -8.298 1.00 89.50 85 THR A O 1
ATOM 669 N N . GLY A 1 86 ? -6.617 13.713 -6.061 1.00 86.75 86 GLY A N 1
ATOM 670 C CA . GLY A 1 86 ? -7.559 14.826 -5.891 1.00 86.75 86 GLY A CA 1
ATOM 671 C C . GLY A 1 86 ? -9.040 14.433 -5.971 1.00 86.75 86 GLY A C 1
ATOM 672 O O . GLY A 1 86 ? -9.895 15.251 -5.641 1.00 86.75 86 GLY A O 1
ATOM 673 N N . GLU A 1 87 ? -9.359 13.184 -6.321 1.00 85.38 87 GLU A N 1
ATOM 674 C CA . GLU A 1 87 ? -10.734 12.715 -6.512 1.00 85.38 87 GLU A CA 1
ATOM 675 C C . GLU A 1 87 ? -11.134 11.618 -5.516 1.00 85.38 87 GLU A C 1
ATOM 677 O O . GLU A 1 87 ? -10.321 10.838 -5.007 1.00 85.38 87 GLU A O 1
ATOM 682 N N . LYS A 1 88 ? -12.438 11.524 -5.226 1.00 83.88 88 LYS A N 1
ATOM 683 C CA . LYS A 1 88 ? -12.970 10.413 -4.429 1.00 83.88 88 LYS A CA 1
ATOM 684 C C . LYS A 1 88 ? -12.880 9.125 -5.245 1.00 83.88 88 LYS A C 1
ATOM 686 O O . LYS A 1 88 ? -13.434 9.044 -6.330 1.00 83.88 88 LYS A O 1
ATOM 691 N N . GLY A 1 89 ? -12.257 8.102 -4.669 1.00 80.31 89 GLY A N 1
ATOM 692 C CA . GLY A 1 89 ? -12.103 6.789 -5.303 1.00 80.31 89 GLY A CA 1
ATOM 693 C C . GLY A 1 89 ? -10.692 6.514 -5.817 1.00 80.31 89 GLY A C 1
ATOM 694 O O . GLY A 1 89 ? -10.345 5.343 -5.937 1.00 80.31 89 GLY A O 1
ATOM 695 N N . GLY A 1 90 ? -9.864 7.550 -5.993 1.00 88.75 90 GLY A N 1
ATOM 696 C CA . GLY A 1 90 ? -8.459 7.379 -6.354 1.00 88.75 90 GLY A CA 1
ATOM 697 C C . GLY A 1 90 ? -7.669 6.620 -5.286 1.00 88.75 90 GLY A C 1
ATOM 698 O O . GLY A 1 90 ? -7.887 6.785 -4.071 1.00 88.75 90 GLY A O 1
ATOM 699 N N . GLY A 1 91 ? -6.774 5.743 -5.734 1.00 93.62 91 GLY A N 1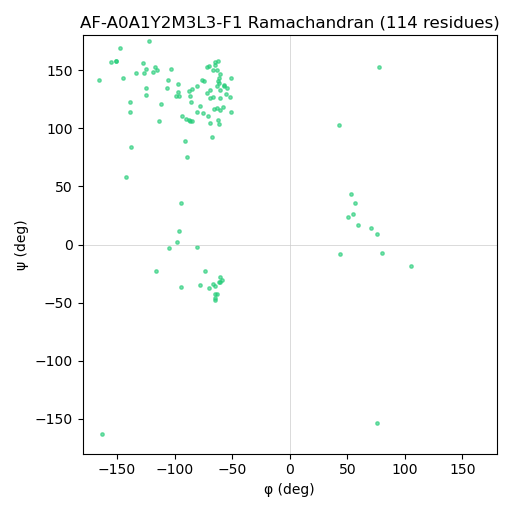
ATOM 700 C CA . GLY A 1 91 ? -6.162 4.756 -4.860 1.00 93.62 91 GLY A CA 1
ATOM 701 C C . GLY A 1 91 ? -4.896 4.096 -5.388 1.00 93.62 91 GLY A C 1
ATOM 702 O O . GLY A 1 91 ? -4.244 4.546 -6.321 1.00 93.62 91 GLY A O 1
ATOM 703 N N . VAL A 1 92 ? -4.563 2.974 -4.751 1.00 95.50 92 VAL A N 1
ATOM 704 C CA . VAL A 1 92 ? -3.361 2.184 -5.051 1.00 95.50 92 VAL A CA 1
ATOM 705 C C . VAL A 1 92 ? -3.333 1.652 -6.486 1.00 95.50 92 VAL A C 1
ATOM 707 O O . VAL A 1 92 ? -2.257 1.454 -7.034 1.00 95.50 92 VAL A O 1
ATOM 710 N N . ARG A 1 93 ? -4.501 1.429 -7.103 1.00 95.06 93 ARG A N 1
ATOM 711 C CA . ARG A 1 93 ? -4.597 0.929 -8.479 1.00 95.06 93 ARG A CA 1
ATOM 712 C C . ARG A 1 93 ? -4.029 1.938 -9.474 1.00 95.06 93 ARG A C 1
ATOM 714 O O . ARG A 1 93 ? -3.203 1.553 -10.290 1.00 95.06 93 ARG A O 1
ATOM 721 N N . ASP A 1 94 ? -4.430 3.201 -9.351 1.00 94.44 94 ASP A N 1
ATOM 722 C CA . ASP A 1 94 ? -3.979 4.279 -10.238 1.00 94.44 94 ASP A CA 1
ATOM 723 C C . ASP A 1 94 ? -2.472 4.506 -10.073 1.00 94.44 94 ASP A C 1
ATOM 725 O O . ASP A 1 94 ? -1.728 4.621 -11.043 1.00 94.44 94 ASP A O 1
ATOM 729 N N . TRP A 1 95 ? -1.999 4.488 -8.823 1.00 95.88 95 TRP A N 1
ATOM 730 C CA . TRP A 1 95 ? -0.576 4.609 -8.520 1.00 95.88 95 TRP A CA 1
ATOM 731 C C . TRP A 1 95 ? 0.253 3.440 -9.078 1.00 95.88 95 TRP A C 1
ATOM 733 O O . TRP A 1 95 ? 1.324 3.663 -9.641 1.00 95.88 95 TRP A O 1
ATOM 743 N N . ALA A 1 96 ? -0.236 2.203 -8.956 1.00 96.31 96 ALA A N 1
ATOM 744 C CA . ALA A 1 96 ? 0.450 1.024 -9.479 1.00 96.31 96 ALA A CA 1
ATOM 745 C C . ALA A 1 96 ? 0.515 1.029 -11.014 1.00 96.31 96 ALA A C 1
ATOM 747 O O . ALA A 1 96 ? 1.504 0.580 -11.580 1.00 96.31 96 ALA A O 1
ATOM 748 N N . GLU A 1 97 ? -0.510 1.554 -11.688 1.00 95.25 97 GLU A N 1
ATOM 749 C CA . GLU A 1 97 ? -0.528 1.683 -13.147 1.00 95.25 97 GLU A CA 1
ATOM 750 C C . GLU A 1 97 ? 0.550 2.653 -13.645 1.00 95.25 97 GLU A C 1
ATOM 752 O O . GLU A 1 97 ? 1.323 2.291 -14.529 1.00 95.25 97 GLU A O 1
ATOM 757 N N . VAL A 1 98 ? 0.676 3.825 -13.011 1.00 94.75 98 VAL A N 1
ATOM 758 C CA . VAL A 1 98 ? 1.708 4.828 -13.340 1.00 94.75 98 VAL A CA 1
ATOM 759 C C . VAL A 1 98 ? 3.131 4.298 -13.129 1.00 94.75 98 VAL A C 1
ATOM 761 O O . VAL A 1 98 ? 4.036 4.683 -13.861 1.00 94.75 98 VAL A O 1
ATOM 764 N N . ASN A 1 99 ? 3.334 3.415 -12.148 1.00 96.06 99 ASN A N 1
ATOM 765 C CA . ASN A 1 99 ? 4.643 2.826 -11.842 1.00 96.06 99 ASN A CA 1
ATOM 766 C C . ASN A 1 99 ? 4.864 1.449 -12.496 1.00 96.06 99 ASN A C 1
ATOM 768 O O . ASN A 1 99 ? 5.798 0.742 -12.130 1.00 96.06 99 ASN A O 1
ATOM 772 N N . GLU A 1 100 ? 3.998 1.047 -13.432 1.00 96.44 100 GLU A N 1
ATOM 773 C CA . GLU A 1 100 ? 4.080 -0.231 -14.149 1.00 96.44 100 GLU A CA 1
ATOM 774 C C . GLU A 1 100 ? 4.183 -1.459 -13.227 1.00 96.44 100 GLU A C 1
ATOM 776 O O . GLU A 1 100 ? 4.934 -2.401 -13.473 1.00 96.44 100 GLU A O 1
ATOM 781 N N . LEU A 1 101 ? 3.387 -1.476 -12.162 1.00 97.12 101 LEU A N 1
ATOM 782 C CA . LEU A 1 101 ? 3.368 -2.542 -11.167 1.00 97.12 101 LEU A CA 1
ATOM 783 C C . LEU A 1 101 ? 2.167 -3.479 -11.352 1.00 97.12 101 LEU A C 1
ATOM 785 O O . LEU A 1 101 ? 1.091 -3.084 -11.814 1.00 97.12 101 LEU A O 1
ATOM 789 N N . VAL A 1 102 ? 2.338 -4.738 -10.946 1.00 97.00 102 VAL A N 1
ATOM 790 C CA . VAL A 1 102 ? 1.286 -5.764 -10.916 1.00 97.00 102 VAL A CA 1
ATOM 791 C C . VAL A 1 102 ? 1.189 -6.341 -9.501 1.00 97.00 102 VAL A C 1
ATOM 793 O O . VAL A 1 102 ? 2.215 -6.724 -8.938 1.00 97.00 102 VAL A O 1
ATOM 796 N N . PRO A 1 103 ? -0.007 -6.400 -8.883 1.00 96.38 103 PRO A N 1
ATOM 797 C CA . PRO A 1 103 ? -0.158 -6.972 -7.549 1.00 96.38 103 PRO A CA 1
ATOM 798 C C . PRO A 1 103 ? 0.053 -8.490 -7.584 1.00 96.38 103 PRO A C 1
ATOM 800 O O . PRO A 1 103 ? -0.546 -9.180 -8.407 1.00 96.38 103 PRO A O 1
ATOM 803 N N . VAL A 1 104 ? 0.861 -9.010 -6.660 1.00 95.94 104 VAL A N 1
ATOM 804 C CA . VAL A 1 104 ? 1.184 -10.445 -6.544 1.00 95.94 104 VAL A CA 1
ATOM 805 C C . VAL A 1 104 ? 0.696 -11.072 -5.239 1.00 95.94 104 VAL A C 1
ATOM 807 O O . VAL A 1 104 ? 0.474 -12.278 -5.185 1.00 95.94 104 VAL A O 1
ATOM 810 N N . ALA A 1 105 ? 0.475 -10.272 -4.193 1.00 96.38 105 ALA A N 1
ATOM 811 C CA . ALA A 1 105 ? -0.105 -10.745 -2.940 1.00 96.38 105 ALA A CA 1
ATOM 812 C C . ALA A 1 105 ? -0.893 -9.641 -2.230 1.00 96.38 105 ALA A C 1
ATOM 814 O O . ALA A 1 105 ? -0.661 -8.447 -2.438 1.00 96.38 105 ALA A O 1
ATOM 815 N N . ALA A 1 106 ? -1.816 -10.052 -1.363 1.00 97.31 106 ALA A N 1
ATOM 816 C CA . ALA A 1 106 ? -2.602 -9.151 -0.537 1.00 97.31 106 ALA A CA 1
ATOM 817 C C . ALA A 1 106 ? -2.873 -9.765 0.839 1.00 97.31 106 ALA A C 1
ATOM 819 O O . ALA A 1 106 ? -3.140 -10.960 0.958 1.00 97.31 106 ALA A O 1
ATOM 820 N N . ASN A 1 107 ? -2.864 -8.931 1.873 1.00 97.94 107 ASN A N 1
ATOM 821 C CA . ASN A 1 107 ? -3.356 -9.266 3.206 1.00 97.94 107 ASN A CA 1
ATOM 822 C C . ASN A 1 107 ? -3.948 -8.008 3.860 1.00 97.94 107 ASN A C 1
ATOM 824 O O . ASN A 1 107 ? -3.795 -6.904 3.340 1.00 97.94 107 ASN A O 1
ATOM 828 N N . PHE A 1 108 ? -4.650 -8.126 4.984 1.00 97.81 108 PHE A N 1
ATOM 829 C CA . PHE A 1 108 ? -5.166 -6.954 5.684 1.00 97.81 108 PHE A C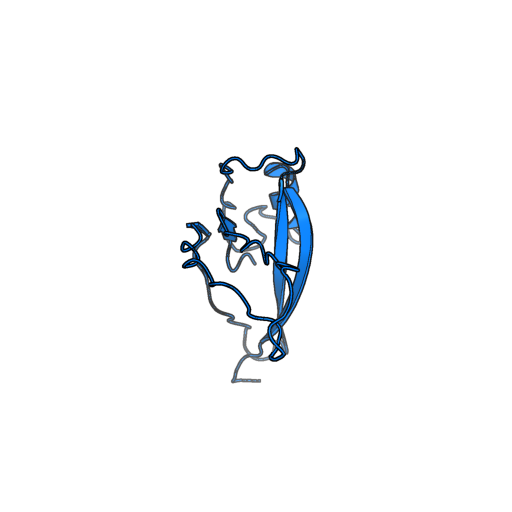A 1
ATOM 830 C C . PHE A 1 108 ? -5.390 -7.195 7.175 1.00 97.81 108 PHE A C 1
ATOM 832 O O . PHE A 1 108 ? -5.622 -8.313 7.626 1.00 97.81 108 PHE A O 1
ATOM 839 N N . VAL A 1 109 ? -5.397 -6.102 7.935 1.00 97.69 109 VAL A N 1
ATOM 840 C CA . VAL A 1 109 ? -5.773 -6.086 9.352 1.00 97.69 109 VAL A CA 1
ATOM 841 C C . VAL A 1 109 ? -6.847 -5.036 9.611 1.00 97.69 109 VAL A C 1
ATOM 843 O O . VAL A 1 109 ? -6.994 -4.061 8.868 1.00 97.69 109 VAL A O 1
ATOM 846 N N . TYR A 1 110 ? -7.615 -5.221 10.683 1.00 97.69 110 TYR A N 1
ATOM 847 C CA . TYR A 1 110 ? -8.544 -4.204 11.167 1.00 97.69 110 TYR A CA 1
ATOM 848 C C . TYR A 1 110 ? -7.916 -3.389 12.293 1.00 97.69 110 TYR A C 1
ATOM 850 O O . TYR A 1 110 ? -7.361 -3.957 13.228 1.00 97.69 110 TYR A O 1
ATOM 858 N N . ALA A 1 111 ? -8.122 -2.073 12.268 1.00 96.50 111 ALA A N 1
ATOM 859 C CA . ALA A 1 111 ? -7.927 -1.226 13.441 1.00 96.50 111 ALA A CA 1
ATOM 860 C C . ALA A 1 111 ? -9.197 -0.428 13.747 1.00 96.50 111 ALA A C 1
ATOM 862 O O . ALA A 1 111 ? -9.986 -0.102 12.856 1.00 96.50 111 ALA A O 1
ATOM 863 N N . LYS A 1 112 ? -9.397 -0.111 15.025 1.00 95.62 112 LYS A N 1
ATOM 864 C CA . LYS A 1 112 ? -10.546 0.637 15.544 1.00 95.62 112 LYS A CA 1
ATOM 865 C C . LYS A 1 112 ? -10.034 1.706 16.502 1.00 95.62 112 LYS A C 1
ATOM 867 O O . LYS A 1 112 ? -9.029 1.485 17.176 1.00 95.62 112 LYS A O 1
ATOM 872 N N . ASN A 1 113 ? -10.707 2.851 16.576 1.00 95.06 113 ASN A N 1
ATOM 873 C CA . ASN A 1 113 ? -10.357 3.856 17.578 1.00 95.06 113 ASN A CA 1
ATOM 874 C C . ASN A 1 113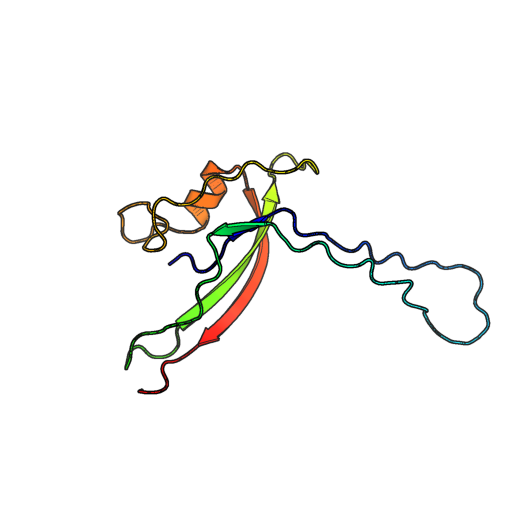 ? -10.664 3.295 18.978 1.00 95.06 113 ASN A C 1
ATOM 876 O O . ASN A 1 113 ? -11.596 2.506 19.122 1.00 95.06 113 ASN A O 1
ATOM 880 N N . LYS A 1 114 ? -9.920 3.706 20.012 1.00 90.31 114 LYS A N 1
ATOM 881 C CA . LYS A 1 114 ? -10.232 3.320 21.400 1.00 90.31 114 LYS A CA 1
ATOM 882 C C . LYS A 1 114 ? -11.578 3.892 21.858 1.00 90.31 114 LYS A C 1
ATOM 884 O O . LYS A 1 114 ? -12.301 3.235 22.596 1.00 90.31 114 LYS A O 1
ATOM 889 N N . LYS A 1 115 ? -11.917 5.105 21.408 1.00 87.06 115 LYS A N 1
ATOM 890 C CA . LYS A 1 115 ? -13.212 5.750 21.651 1.00 87.06 115 LYS A CA 1
ATOM 891 C C . LYS A 1 115 ? -14.182 5.326 20.549 1.00 87.06 115 LYS A C 1
ATOM 893 O O . LYS A 1 115 ? -14.035 5.742 19.392 1.00 87.06 115 LYS A O 1
ATOM 898 N N . GLN A 1 116 ? -15.133 4.463 20.893 1.00 71.31 116 GLN A N 1
ATOM 899 C CA . GLN A 1 116 ? -16.131 3.917 19.972 1.00 71.31 116 GLN A CA 1
ATOM 900 C C . GLN A 1 116 ? -17.534 4.140 20.475 1.00 71.31 116 GLN A C 1
ATOM 902 O O . GLN A 1 116 ? -17.723 4.041 21.702 1.00 71.31 116 GLN A O 1
#

Organism: Epicoccum nigrum (NCBI:txid105696)

Solvent-accessible surface area (backbone atoms only — not comparable to full-atom values): 7682 Å² total; per-residue (Å²): 106,60,42,61,41,70,42,77,67,71,75,82,80,85,70,84,78,87,66,89,78,80,95,68,78,88,76,84,72,71,84,70,82,72,60,80,53,48,66,68,36,70,82,49,79,94,74,50,57,68,73,68,56,72,40,82,50,74,49,72,41,68,43,51,67,86,67,66,87,68,90,77,89,72,78,64,60,84,34,41,63,30,38,40,65,85,43,94,84,41,39,71,66,62,55,29,57,78,62,45,41,38,82,77,47,78,52,71,46,77,45,59,35,92,57,107

Foldseek 3Di:
DAFWDWWPWDDFPQDFDPPPDPPDDGDRPDDDPTDDTHTLPDGDDDDDDAPPFKDKDKDWDKDAQVNDPDTFPAHQQPDRVLSVPPDPPRDPVVRCVVRRIDTDDMDIDIDHDPHD

Sequence (116 aa):
MCHWIATDVSVTPRTFSILPLPEHGLVEQGVEEASNPDDVVEYKPPGPPPKTGKHRYVFLVFAPRNGTTEALHLSAPKDRQHWGTGEKGGGVRDWAEVNELVPVAANFVYAKNKKQ

pLDDT: mean 84.67, std 17.1, range [46.72, 97.94]

InterPro domains:
  IPR008914 Phosphatidylethanolamine-binding protein [PF01161] (1-96)
  IPR035810 Phosphatidylethanolamine-binding protein, eukaryotic [PTHR11362] (2-113)
  IPR036610 PEBP-like superfamily [G3DSA:3.90.280.10] (1-114)
  IPR036610 PEBP-like superfamily [SSF49777] (2-113)

Secondary structure (DSSP, 8-state):
----EEE-----------PPP-SS---------PPPPEEEE------PPTTS-EEEEEEEEEEETT---SPP-PPPPS-SGGGGSSSTT--HHHHHHHTTEEEEEEEEEEEE-S--

Nearest PDB structures (foldseek):
  3kbt-assembly2_C  TM=2.154E-01  e=5.645E+00  Homo sapiens

Mean predicted aligned error: 8.74 Å

Radius of gyration: 18.99 Å; Cα contacts (8 Å, |Δi|>4): 157; chains: 1; bounding box: 39×54×39 Å